Protein AF-A0A550GIZ0-F1 (afdb_monomer_lite)

pLDDT: mean 80.46, std 12.13, range [50.31, 92.88]

Foldseek 3Di:
DDPVVVVPPDQQDQAPDAPEEDEDEAAPPDPDCPVVSVVCSVRRVVRHHYHYPYYNDDPD

Secondary structure (DSSP, 8-state):
--GGGTSS-PPPPPPSS-S-EEEEEEETT----HHHHHHHHHHHHTT-EEEEEEEEE---

Radius of gyration: 13.89 Å; chains: 1; bounding box: 32×15×41 Å

Structure (mmCIF, N/CA/C/O backbone):
data_AF-A0A550GIZ0-F1
#
_entry.id   AF-A0A550GIZ0-F1
#
loop_
_atom_site.group_PDB
_atom_site.id
_atom_site.type_symbol
_atom_site.label_atom_id
_atom_site.label_alt_id
_atom_site.label_comp_id
_atom_site.label_asym_id
_atom_site.label_entity_id
_atom_site.label_seq_id
_atom_site.pdbx_PDB_ins_code
_atom_site.Cartn_x
_atom_site.Cartn_y
_atom_site.Cartn_z
_atom_site.occupancy
_atom_site.B_iso_or_equiv
_atom_site.auth_seq_id
_atom_site.auth_comp_id
_atom_site.auth_asym_id
_atom_site.auth_atom_id
_atom_site.pdbx_PDB_model_num
ATOM 1 N N . MET A 1 1 ? 20.500 0.860 25.934 1.00 50.31 1 MET A N 1
ATOM 2 C CA . MET A 1 1 ? 19.164 0.760 25.300 1.00 50.31 1 MET A CA 1
ATOM 3 C C . MET A 1 1 ? 18.872 2.082 24.607 1.00 50.31 1 MET A C 1
ATOM 5 O O . MET A 1 1 ? 18.504 3.043 25.261 1.00 50.31 1 MET A O 1
ATOM 9 N N . SER A 1 2 ? 19.203 2.157 23.317 1.00 57.72 2 SER A N 1
ATOM 10 C CA . SER A 1 2 ? 19.325 3.409 22.560 1.00 57.72 2 SER A CA 1
ATOM 11 C C . SER A 1 2 ? 17.966 4.053 22.259 1.00 57.72 2 SER A C 1
ATOM 13 O O . SER A 1 2 ? 17.096 3.398 21.686 1.00 57.72 2 SER A O 1
ATOM 15 N N . TRP A 1 3 ? 17.817 5.336 22.595 1.00 52.47 3 TRP A N 1
ATOM 16 C CA . TRP A 1 3 ? 16.713 6.234 22.221 1.00 52.47 3 TRP A CA 1
ATOM 17 C C . TRP A 1 3 ? 16.328 6.171 20.728 1.00 52.47 3 TRP A C 1
ATOM 19 O O . TRP A 1 3 ? 15.151 6.269 20.387 1.00 52.47 3 TRP A O 1
ATOM 29 N N . LEU A 1 4 ? 17.292 5.873 19.845 1.00 58.16 4 LEU A N 1
ATOM 30 C CA . LEU A 1 4 ? 17.071 5.650 18.409 1.00 58.16 4 LEU A CA 1
ATOM 31 C C . LEU A 1 4 ? 16.066 4.521 18.128 1.00 58.16 4 LEU A C 1
ATOM 33 O O . LEU A 1 4 ? 15.348 4.554 17.134 1.00 58.16 4 LEU A O 1
ATOM 37 N N . LYS A 1 5 ? 15.970 3.525 19.019 1.00 53.97 5 LYS A N 1
ATOM 38 C CA . LYS A 1 5 ? 15.017 2.413 18.889 1.00 53.97 5 LYS A CA 1
ATOM 39 C C . LYS A 1 5 ? 13.583 2.830 19.246 1.00 53.97 5 LYS A C 1
ATOM 41 O O . LYS A 1 5 ? 12.653 2.191 18.771 1.00 53.97 5 LYS A O 1
ATOM 46 N N . ALA A 1 6 ? 13.409 3.894 20.036 1.00 56.75 6 ALA A N 1
ATOM 47 C CA . ALA A 1 6 ? 12.104 4.478 20.361 1.00 56.75 6 ALA A CA 1
ATOM 48 C C . ALA A 1 6 ? 11.602 5.445 19.273 1.00 56.75 6 ALA A C 1
ATOM 50 O O . ALA A 1 6 ? 10.396 5.601 19.115 1.00 56.75 6 ALA A O 1
ATOM 51 N N . MET A 1 7 ? 12.518 6.039 18.496 1.00 55.44 7 MET A N 1
ATOM 52 C CA . MET A 1 7 ? 12.197 6.854 17.314 1.00 55.44 7 MET A CA 1
ATOM 53 C C . MET A 1 7 ? 12.006 6.034 16.034 1.00 55.44 7 MET A C 1
ATOM 55 O O . MET A 1 7 ? 11.598 6.589 15.018 1.00 55.44 7 MET A O 1
ATOM 59 N N . ARG A 1 8 ? 12.273 4.719 16.058 1.00 59.38 8 ARG A N 1
ATOM 60 C CA . ARG A 1 8 ? 11.808 3.820 14.998 1.00 59.38 8 ARG A CA 1
ATOM 61 C C . ARG A 1 8 ? 10.290 3.816 15.066 1.00 59.38 8 ARG A C 1
ATOM 63 O O . ARG A 1 8 ? 9.703 3.181 15.940 1.00 59.38 8 ARG A O 1
ATOM 70 N N . GLU A 1 9 ? 9.694 4.602 14.183 1.00 61.84 9 GLU A N 1
ATOM 71 C CA . GLU A 1 9 ? 8.261 4.759 14.024 1.00 61.84 9 GLU A CA 1
ATOM 72 C C . GLU A 1 9 ? 7.635 3.370 13.970 1.00 61.84 9 GLU A C 1
ATOM 74 O O . GLU A 1 9 ? 7.835 2.616 13.017 1.00 61.84 9 GLU A O 1
ATOM 79 N N . LYS A 1 10 ? 6.957 2.993 15.059 1.00 66.12 10 LYS A N 1
ATOM 80 C CA . LYS A 1 10 ? 6.216 1.737 15.117 1.00 66.12 10 LYS A CA 1
ATOM 81 C C . LYS A 1 10 ? 5.255 1.756 13.935 1.00 66.12 10 LYS A C 1
ATOM 83 O O . LYS A 1 10 ? 4.599 2.779 13.720 1.00 66.12 10 LYS A O 1
ATOM 88 N N . GLU A 1 11 ? 5.210 0.675 13.155 1.00 64.31 11 GLU A N 1
ATOM 89 C CA . GLU A 1 11 ? 4.223 0.594 12.083 1.00 64.31 11 GLU A CA 1
ATOM 90 C C . GLU A 1 11 ? 2.842 0.878 12.690 1.00 64.31 11 GLU A C 1
ATOM 92 O O . GLU A 1 11 ? 2.506 0.275 13.716 1.00 64.31 11 GLU A O 1
ATOM 97 N N . PRO A 1 12 ? 2.079 1.839 12.135 1.00 70.88 12 PRO A N 1
ATOM 98 C CA . PRO A 1 12 ? 0.747 2.116 12.636 1.00 70.88 12 PRO A CA 1
ATOM 99 C C . PRO A 1 12 ? -0.073 0.830 12.573 1.00 70.88 12 PRO A C 1
ATOM 101 O O . PRO A 1 12 ? -0.026 0.106 11.573 1.00 70.88 12 PRO A O 1
ATOM 104 N N . LEU A 1 13 ? -0.762 0.542 13.678 1.00 76.00 13 LEU A N 1
ATOM 105 C CA . LEU A 1 13 ? -1.646 -0.610 13.790 1.00 76.00 13 LEU A CA 1
ATOM 106 C C . LEU A 1 13 ? -2.739 -0.508 12.727 1.00 76.00 13 LEU A C 1
ATOM 108 O O . LEU A 1 13 ? -3.146 0.594 12.350 1.00 76.00 13 LEU A O 1
ATOM 112 N N . ASP A 1 14 ? -3.200 -1.658 12.252 1.00 76.38 14 ASP A N 1
ATOM 113 C CA . ASP A 1 14 ? -4.269 -1.683 11.266 1.00 76.38 14 ASP A CA 1
ATOM 114 C C . ASP A 1 14 ? -5.567 -1.119 11.877 1.00 76.38 14 ASP A C 1
ATOM 116 O O . ASP A 1 14 ? -5.867 -1.380 13.049 1.00 76.38 14 ASP A O 1
ATOM 120 N N . PRO A 1 15 ? -6.322 -0.302 11.124 1.00 79.94 15 PRO A N 1
ATOM 121 C CA . PRO A 1 15 ? -7.537 0.326 11.629 1.00 79.94 15 PRO A CA 1
ATOM 122 C C . PRO A 1 15 ? -8.619 -0.725 11.903 1.00 79.94 15 PRO A C 1
ATOM 124 O O . PRO A 1 15 ? -8.900 -1.573 11.061 1.00 79.94 15 PRO A O 1
ATOM 127 N N . ALA A 1 16 ? -9.268 -0.639 13.069 1.00 80.19 16 ALA A N 1
ATOM 128 C CA . ALA A 1 16 ? -10.327 -1.575 13.460 1.00 80.19 16 ALA A CA 1
ATOM 129 C C . ALA A 1 16 ? -11.585 -1.460 12.576 1.00 80.19 16 ALA A C 1
ATOM 131 O O . ALA A 1 16 ? -12.236 -2.463 12.306 1.00 80.19 16 ALA A O 1
ATOM 132 N N . ASN A 1 17 ? -11.900 -0.246 12.112 1.00 85.25 17 ASN A N 1
ATOM 133 C CA . ASN A 1 17 ? -13.001 0.050 11.194 1.00 85.25 17 ASN A CA 1
ATOM 134 C C . ASN A 1 17 ? -12.463 0.898 10.030 1.00 85.25 17 ASN A C 1
ATOM 136 O O . ASN A 1 17 ? -12.457 2.127 10.128 1.00 85.25 17 ASN A O 1
ATOM 140 N N . PRO A 1 18 ? -11.939 0.275 8.963 1.00 87.19 18 PRO A N 1
ATOM 141 C CA . PRO A 1 18 ? -11.327 1.010 7.867 1.00 87.19 18 PRO A CA 1
ATOM 142 C C . PRO A 1 18 ? -12.356 1.809 7.058 1.00 87.19 18 PRO A C 1
ATOM 144 O O . PRO A 1 18 ? -13.433 1.308 6.744 1.00 87.19 18 PRO A O 1
ATOM 147 N N . ILE A 1 19 ? -11.982 3.023 6.643 1.00 90.69 19 ILE A N 1
ATOM 148 C CA . ILE A 1 19 ? -12.774 3.872 5.728 1.00 90.69 19 ILE A CA 1
ATOM 149 C C . ILE A 1 19 ? -12.914 3.201 4.351 1.00 90.69 19 ILE A C 1
ATOM 151 O O . ILE A 1 19 ? -13.919 3.353 3.663 1.00 90.69 19 ILE A O 1
ATOM 155 N N . GLY A 1 20 ? -11.896 2.437 3.956 1.00 91.12 20 GLY A N 1
ATOM 156 C CA . GLY A 1 20 ? -11.852 1.672 2.719 1.00 91.12 20 GLY A CA 1
ATOM 157 C C . GLY A 1 20 ? -10.582 0.831 2.638 1.00 91.12 20 GLY A C 1
ATOM 158 O O . GLY A 1 20 ? -9.717 0.914 3.514 1.00 91.12 20 GLY A O 1
ATOM 159 N N . THR A 1 21 ? -10.469 0.025 1.582 1.00 92.88 21 THR A N 1
ATOM 160 C CA . THR A 1 21 ? -9.268 -0.777 1.304 1.00 92.88 21 THR A CA 1
ATOM 161 C C . THR A 1 21 ? -8.532 -0.210 0.099 1.00 92.88 21 THR A C 1
ATOM 163 O O . THR A 1 21 ? -9.121 -0.040 -0.965 1.00 92.88 21 THR A O 1
ATOM 166 N N . VAL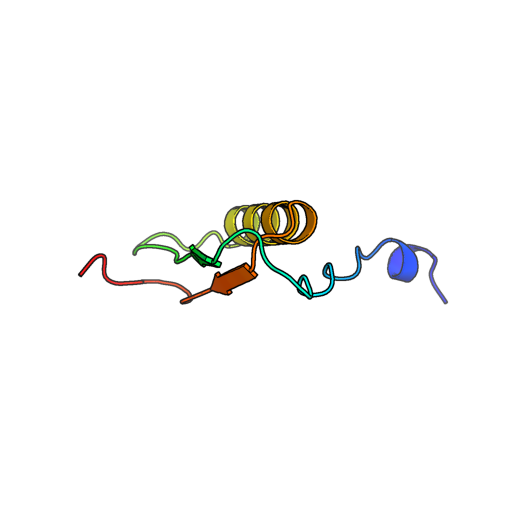 A 1 22 ? -7.240 0.061 0.268 1.00 92.19 22 VAL A N 1
ATOM 167 C CA . VAL A 1 22 ? -6.338 0.491 -0.800 1.00 92.19 22 VAL A CA 1
ATOM 168 C C . VAL A 1 22 ? -5.361 -0.640 -1.093 1.00 92.19 22 VAL A C 1
ATOM 170 O O . VAL A 1 22 ? -4.621 -1.079 -0.212 1.00 92.19 22 VAL A O 1
ATOM 173 N N . VAL A 1 23 ? -5.354 -1.103 -2.340 1.00 90.50 23 VAL A N 1
ATOM 174 C CA . VAL A 1 23 ? -4.391 -2.090 -2.834 1.00 90.50 23 VAL A CA 1
ATOM 175 C C . VAL A 1 23 ? -3.260 -1.340 -3.529 1.00 90.50 23 VAL A C 1
ATOM 177 O O . VAL A 1 23 ? -3.518 -0.509 -4.396 1.00 90.50 23 VAL A O 1
ATOM 180 N N . ILE A 1 24 ? -2.015 -1.597 -3.131 1.00 90.00 24 ILE A N 1
ATOM 181 C CA . ILE A 1 24 ? -0.830 -0.934 -3.679 1.00 90.00 24 ILE A CA 1
ATOM 182 C C . ILE A 1 24 ? 0.133 -1.993 -4.197 1.00 90.00 24 ILE A C 1
ATOM 184 O O . ILE A 1 24 ? 0.446 -2.955 -3.503 1.00 90.00 24 ILE A O 1
ATOM 188 N N . GLY A 1 25 ? 0.634 -1.789 -5.408 1.00 89.06 25 GLY A N 1
ATOM 189 C CA . GLY A 1 25 ? 1.664 -2.610 -6.024 1.00 89.06 25 GLY A CA 1
ATOM 190 C C . GLY A 1 25 ? 2.657 -1.745 -6.774 1.00 89.06 25 GLY A C 1
ATOM 191 O O . GLY A 1 25 ? 2.319 -0.640 -7.197 1.00 89.06 25 GLY A O 1
ATOM 192 N N . SER A 1 26 ? 3.876 -2.246 -6.941 1.00 88.75 26 SER A N 1
ATOM 193 C CA . SER A 1 26 ? 4.858 -1.617 -7.827 1.00 88.75 26 SER A CA 1
ATOM 194 C C . SER A 1 26 ? 4.812 -2.310 -9.186 1.00 88.75 26 SER A C 1
ATOM 196 O O . SER A 1 26 ? 5.011 -3.527 -9.265 1.00 88.75 26 SER A O 1
ATOM 198 N N . LEU A 1 27 ? 4.548 -1.548 -10.249 1.00 86.12 27 LEU A N 1
ATOM 199 C CA . LEU A 1 27 ? 4.590 -2.044 -11.626 1.00 86.12 27 LEU A CA 1
ATOM 200 C C . LEU A 1 27 ? 6.039 -2.299 -12.053 1.00 86.12 27 LEU A C 1
ATOM 202 O O . LEU A 1 27 ? 6.958 -1.615 -11.610 1.00 86.12 27 LEU A O 1
ATOM 206 N N . HIS A 1 28 ? 6.258 -3.267 -12.939 1.00 80.00 28 HIS A N 1
ATOM 207 C CA . HIS A 1 28 ? 7.571 -3.450 -13.561 1.00 80.00 28 HIS A CA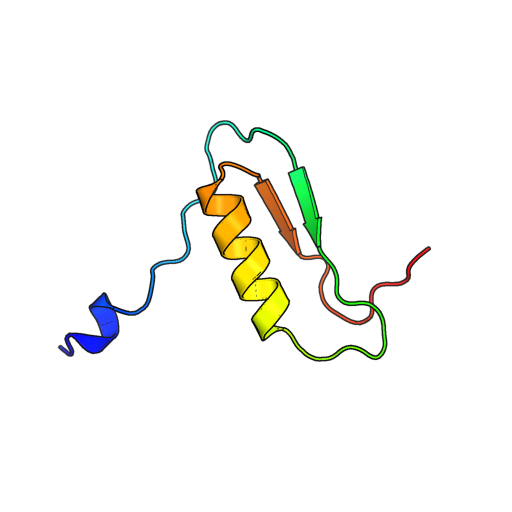 1
ATOM 208 C C . HIS A 1 28 ? 7.905 -2.248 -14.475 1.00 80.00 28 HIS A C 1
ATOM 210 O O . HIS A 1 28 ? 7.009 -1.800 -15.193 1.00 80.00 28 HIS A O 1
ATOM 216 N N . PRO A 1 29 ? 9.151 -1.724 -14.507 1.00 82.31 29 PRO A N 1
ATOM 217 C CA . PRO A 1 29 ? 10.378 -2.177 -13.836 1.00 82.31 29 PRO A CA 1
ATOM 218 C C . PRO A 1 29 ? 10.689 -1.460 -12.507 1.00 82.31 29 PRO A C 1
ATOM 220 O O . PRO A 1 29 ? 11.843 -1.452 -12.080 1.00 82.31 29 PRO A O 1
ATOM 223 N N . ASP A 1 30 ? 9.708 -0.829 -11.857 1.00 79.12 30 ASP A N 1
ATOM 224 C CA . ASP A 1 30 ? 9.950 -0.037 -10.649 1.00 79.12 30 ASP A CA 1
ATOM 225 C C . ASP A 1 30 ? 10.398 -0.918 -9.467 1.00 79.12 30 ASP A C 1
ATOM 227 O O . ASP A 1 30 ? 9.742 -1.890 -9.077 1.00 79.12 30 ASP A O 1
ATOM 231 N N . MET A 1 31 ? 11.552 -0.563 -8.899 1.00 77.81 31 MET A N 1
ATOM 232 C CA . MET A 1 31 ? 12.190 -1.251 -7.775 1.00 77.81 31 MET A CA 1
ATOM 233 C C . MET A 1 31 ? 12.199 -0.408 -6.491 1.00 77.81 31 MET A C 1
ATOM 235 O O . MET A 1 31 ? 12.689 -0.880 -5.461 1.00 77.81 31 MET A O 1
ATOM 239 N N . MET A 1 32 ? 11.710 0.838 -6.530 1.00 83.81 32 MET A N 1
ATOM 240 C CA . MET A 1 32 ? 11.716 1.733 -5.373 1.00 83.81 32 MET A CA 1
ATOM 241 C C . MET A 1 32 ? 10.556 1.428 -4.419 1.00 83.81 32 MET A C 1
ATOM 243 O O . MET A 1 32 ? 9.401 1.740 -4.687 1.00 83.81 32 MET A O 1
ATOM 247 N N . ASP A 1 33 ? 10.876 0.913 -3.230 1.00 82.75 33 ASP A N 1
ATOM 248 C CA . ASP A 1 33 ? 9.860 0.636 -2.203 1.00 82.75 33 ASP A CA 1
ATOM 249 C C . ASP A 1 33 ? 9.647 1.792 -1.218 1.00 82.75 33 ASP A C 1
ATOM 251 O O . ASP A 1 33 ? 8.616 1.852 -0.548 1.00 82.75 33 ASP A O 1
ATOM 255 N N . THR A 1 34 ? 10.597 2.727 -1.099 1.00 86.94 34 THR A N 1
ATOM 256 C CA . THR A 1 34 ? 10.555 3.783 -0.071 1.00 86.94 34 THR A CA 1
ATOM 257 C C . THR A 1 34 ? 9.275 4.612 -0.153 1.00 86.94 34 THR A C 1
ATOM 259 O O . THR A 1 34 ? 8.607 4.823 0.859 1.00 86.94 34 THR A O 1
ATOM 262 N N . ALA A 1 35 ? 8.891 5.031 -1.361 1.00 86.44 35 ALA A N 1
ATOM 263 C CA . ALA A 1 35 ? 7.659 5.783 -1.579 1.00 86.44 35 ALA A CA 1
ATOM 264 C C . ALA A 1 35 ? 6.420 4.951 -1.213 1.00 86.44 35 ALA A C 1
ATOM 266 O O . ALA A 1 35 ? 5.539 5.434 -0.502 1.00 86.44 35 ALA A O 1
ATOM 267 N N . LYS A 1 36 ? 6.389 3.672 -1.610 1.00 88.56 36 LYS A N 1
ATOM 268 C CA . LYS A 1 36 ? 5.302 2.742 -1.281 1.00 88.56 36 LYS A CA 1
ATOM 269 C C . LYS A 1 36 ? 5.134 2.570 0.231 1.00 88.56 36 LYS A C 1
ATOM 271 O O . LYS A 1 36 ? 4.014 2.640 0.737 1.00 88.56 36 LYS A O 1
ATOM 276 N N . HIS A 1 37 ? 6.233 2.433 0.972 1.00 87.88 37 HIS A N 1
ATOM 277 C CA . HIS A 1 37 ? 6.202 2.354 2.434 1.00 87.88 37 HIS A CA 1
ATOM 278 C C . HIS A 1 37 ? 5.669 3.638 3.082 1.00 87.88 37 HIS A C 1
ATOM 280 O O . HIS A 1 37 ? 4.852 3.560 4.003 1.00 87.88 37 HIS A O 1
ATOM 286 N N . MET A 1 38 ? 6.083 4.811 2.590 1.00 89.06 38 MET A N 1
ATOM 287 C CA . MET A 1 38 ? 5.570 6.095 3.078 1.00 89.06 38 MET A CA 1
ATOM 288 C C . MET A 1 38 ? 4.065 6.233 2.829 1.00 89.06 38 MET A C 1
ATOM 290 O O . MET A 1 38 ? 3.326 6.600 3.741 1.00 89.06 38 MET A O 1
ATOM 294 N N . VAL A 1 39 ? 3.593 5.875 1.631 1.00 90.12 39 VAL A N 1
ATOM 295 C CA . VAL A 1 39 ? 2.168 5.923 1.270 1.00 90.12 39 VAL A CA 1
ATOM 296 C C . VAL A 1 39 ? 1.350 4.958 2.127 1.00 90.12 39 VAL A C 1
ATOM 298 O O . VAL A 1 39 ? 0.360 5.374 2.728 1.00 90.12 39 VAL A O 1
ATOM 301 N N . ARG A 1 40 ? 1.789 3.699 2.264 1.00 90.75 40 ARG A N 1
ATOM 302 C CA . ARG A 1 40 ? 1.136 2.701 3.128 1.00 90.75 40 ARG A CA 1
ATOM 303 C C . ARG A 1 40 ? 0.971 3.228 4.550 1.00 90.75 40 ARG A C 1
ATOM 305 O O . ARG A 1 40 ? -0.105 3.121 5.132 1.00 90.75 40 ARG A O 1
ATOM 312 N N . ARG A 1 41 ? 2.025 3.819 5.111 1.00 88.81 41 ARG A N 1
ATOM 313 C CA . ARG A 1 41 ? 1.993 4.361 6.470 1.00 88.81 41 ARG A CA 1
ATOM 314 C C . ARG A 1 41 ? 0.999 5.513 6.611 1.00 88.81 41 ARG A C 1
ATOM 316 O O . ARG A 1 41 ? 0.207 5.505 7.551 1.00 88.81 41 ARG A O 1
ATOM 323 N N 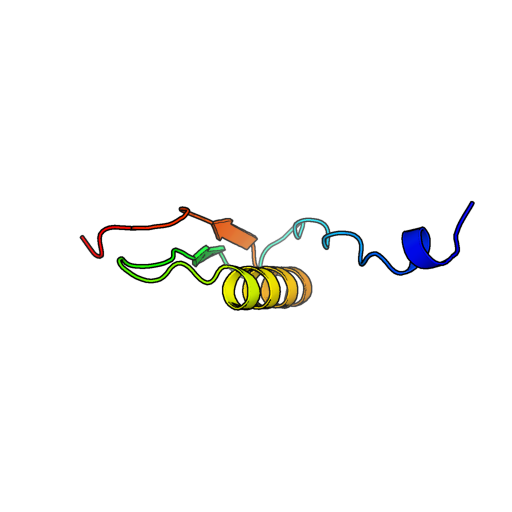. SER A 1 42 ? 1.020 6.468 5.686 1.00 89.56 42 SER A N 1
ATOM 324 C CA . SER A 1 42 ? 0.091 7.603 5.686 1.00 89.56 42 SER A CA 1
ATOM 325 C C . SER A 1 42 ? -1.366 7.157 5.558 1.00 89.56 42 SER A C 1
ATOM 327 O O . SER A 1 42 ? -2.231 7.681 6.252 1.00 89.56 42 SER A O 1
ATOM 329 N N . LEU A 1 43 ? -1.639 6.143 4.735 1.00 91.06 43 LEU A N 1
ATOM 330 C CA . LEU A 1 43 ? -2.981 5.585 4.566 1.00 91.06 43 LEU A CA 1
ATOM 331 C C . LEU A 1 43 ? -3.491 4.884 5.828 1.00 91.06 43 LEU A C 1
ATOM 333 O O . LEU A 1 43 ? -4.632 5.115 6.223 1.00 91.06 43 LEU A O 1
ATOM 337 N N . LYS A 1 44 ? -2.646 4.102 6.512 1.00 89.06 44 LYS A N 1
ATOM 338 C CA . LYS A 1 44 ? -3.008 3.513 7.813 1.00 89.06 44 LYS A CA 1
ATOM 339 C C . LYS A 1 44 ? -3.332 4.588 8.855 1.00 89.06 44 LYS A C 1
ATOM 341 O O . LYS A 1 44 ? -4.315 4.464 9.580 1.00 89.06 44 LYS A O 1
ATOM 346 N N . LEU A 1 45 ? -2.549 5.673 8.903 1.00 89.06 45 LEU A N 1
ATOM 347 C CA . LEU A 1 45 ? -2.839 6.822 9.77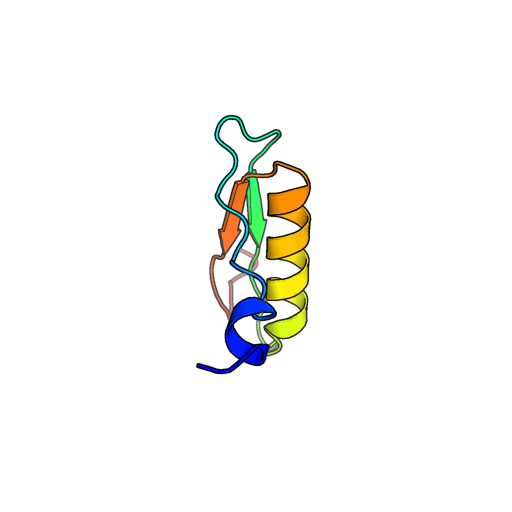4 1.00 89.06 45 LEU A CA 1
ATOM 348 C C . LEU A 1 45 ? -4.176 7.486 9.418 1.00 89.06 45 LEU A C 1
ATOM 350 O O . LEU A 1 45 ? -4.936 7.846 10.313 1.00 89.06 45 LEU A O 1
ATOM 354 N N . ALA A 1 46 ? -4.494 7.570 8.128 1.00 89.69 46 ALA A N 1
ATOM 355 C CA . ALA A 1 46 ? -5.772 8.051 7.614 1.00 89.69 46 ALA A CA 1
ATOM 356 C C . ALA A 1 46 ? -6.928 7.035 7.746 1.00 89.69 46 ALA A C 1
ATOM 358 O O . ALA A 1 46 ? -7.981 7.250 7.158 1.00 89.69 46 ALA A O 1
ATOM 359 N N . GLN A 1 47 ? -6.760 5.950 8.517 1.00 90.62 47 GLN A N 1
ATOM 360 C CA . GLN A 1 47 ? -7.770 4.908 8.758 1.00 90.62 47 GLN A CA 1
ATOM 361 C C . GLN A 1 47 ? -8.170 4.095 7.512 1.00 90.62 47 GLN A C 1
ATOM 363 O O . GLN A 1 47 ? -9.254 3.514 7.468 1.00 90.62 47 GLN A O 1
ATOM 368 N N . PHE A 1 48 ? -7.302 3.995 6.505 1.00 92.75 48 PHE A N 1
ATOM 369 C CA . PHE A 1 48 ? -7.479 3.045 5.406 1.00 92.75 48 PHE A CA 1
ATOM 370 C C . PHE A 1 48 ? -6.831 1.700 5.732 1.00 92.75 48 PHE A C 1
ATOM 372 O O . PHE A 1 48 ? -5.720 1.633 6.264 1.00 92.75 48 PHE A O 1
ATOM 379 N N . ASN A 1 49 ? -7.500 0.618 5.342 1.00 90.75 49 ASN A N 1
ATOM 380 C CA . ASN A 1 49 ? -6.861 -0.685 5.242 1.00 90.75 49 ASN A CA 1
ATOM 381 C C . ASN A 1 49 ? -5.957 -0.692 4.001 1.00 90.75 49 ASN A C 1
ATOM 383 O O . ASN A 1 49 ? -6.352 -0.202 2.944 1.00 90.75 49 ASN A O 1
ATOM 387 N N . THR A 1 50 ? -4.744 -1.229 4.114 1.00 89.94 50 THR A N 1
ATOM 388 C CA . THR A 1 50 ? -3.763 -1.217 3.017 1.00 89.94 50 THR A CA 1
ATOM 389 C C . THR A 1 50 ? -3.252 -2.619 2.738 1.00 89.94 50 THR A C 1
ATOM 391 O O . THR A 1 50 ? -2.793 -3.304 3.649 1.00 89.94 50 THR A O 1
ATOM 394 N N . PHE A 1 51 ? -3.302 -3.036 1.473 1.00 89.44 51 PHE A N 1
ATOM 395 C CA . PHE A 1 51 ? -2.810 -4.335 1.024 1.00 89.44 51 PHE A CA 1
ATOM 396 C C . PHE A 1 51 ? -1.694 -4.138 -0.004 1.00 89.44 51 PHE A C 1
ATOM 398 O O . PHE A 1 51 ? -1.903 -3.481 -1.021 1.00 89.44 51 PHE A O 1
ATOM 405 N N . ASP A 1 52 ? -0.504 -4.668 0.275 1.00 88.56 52 ASP A N 1
ATOM 406 C CA . ASP A 1 52 ? 0.647 -4.579 -0.630 1.00 88.56 52 ASP A CA 1
ATOM 407 C C . ASP A 1 52 ? 0.755 -5.873 -1.442 1.00 88.56 52 ASP A C 1
ATOM 409 O O . ASP A 1 52 ? 0.996 -6.939 -0.877 1.00 88.56 52 ASP A O 1
ATOM 413 N N . VAL A 1 53 ? 0.570 -5.777 -2.759 1.00 88.75 53 VAL A N 1
ATOM 414 C CA . VAL A 1 53 ? 0.665 -6.913 -3.697 1.00 88.75 53 VAL A CA 1
ATOM 415 C C . VAL A 1 53 ? 2.096 -7.159 -4.198 1.00 88.75 53 VAL A C 1
ATOM 417 O O . VAL A 1 53 ? 2.330 -8.069 -4.987 1.00 88.75 53 VAL A O 1
ATOM 420 N N . GLY A 1 54 ? 3.080 -6.394 -3.716 1.00 85.25 54 GLY A N 1
ATOM 421 C CA . GLY A 1 54 ? 4.499 -6.622 -3.975 1.00 85.25 54 GLY A CA 1
ATOM 422 C C . GLY A 1 54 ? 5.058 -5.807 -5.141 1.00 85.25 54 GLY A C 1
ATOM 423 O O . GLY A 1 54 ? 4.674 -4.656 -5.371 1.00 85.25 54 GLY A O 1
ATOM 424 N N . ARG A 1 55 ? 6.058 -6.377 -5.820 1.00 84.12 55 ARG A N 1
ATOM 425 C CA . ARG A 1 55 ? 6.775 -5.761 -6.947 1.00 84.12 55 ARG A CA 1
ATOM 426 C C . ARG A 1 55 ? 6.490 -6.513 -8.242 1.00 84.12 55 ARG A C 1
ATOM 428 O O . ARG A 1 55 ? 6.185 -7.699 -8.201 1.00 84.12 55 ARG A O 1
ATOM 435 N N . SER A 1 56 ? 6.708 -5.840 -9.374 1.00 80.94 56 SER A N 1
ATOM 436 C CA . SER A 1 56 ? 6.477 -6.387 -10.721 1.00 80.94 56 SER A CA 1
ATOM 437 C C . SER A 1 56 ? 5.047 -6.893 -10.910 1.00 80.94 56 SER A C 1
ATOM 439 O O . SER A 1 56 ? 4.815 -7.946 -11.495 1.00 80.94 56 SER A O 1
ATOM 441 N N . VAL A 1 57 ? 4.091 -6.135 -10.378 1.00 80.06 57 VAL A N 1
ATOM 442 C CA . VAL A 1 57 ? 2.669 -6.442 -10.509 1.00 80.06 57 VAL A CA 1
ATOM 443 C C . VAL A 1 57 ? 2.256 -6.210 -11.959 1.00 80.06 57 VAL A C 1
ATOM 445 O O . VAL A 1 57 ? 2.571 -5.165 -12.534 1.00 80.06 57 VAL A O 1
ATOM 448 N N . SER A 1 58 ? 1.590 -7.205 -12.545 1.00 78.31 58 SER A N 1
ATOM 449 C CA . SER A 1 58 ? 0.937 -7.067 -13.844 1.00 78.31 58 SER A CA 1
ATOM 450 C C . SER A 1 58 ? -0.197 -6.046 -13.718 1.00 78.31 58 SER A C 1
ATOM 452 O O . SER A 1 58 ? -0.959 -6.119 -12.754 1.00 78.31 58 SER A O 1
ATOM 454 N N . PRO A 1 59 ? -0.323 -5.081 -14.641 1.00 73.62 59 PRO A N 1
ATOM 455 C CA . PRO A 1 59 ? -1.478 -4.186 -14.668 1.00 73.62 59 PRO A CA 1
ATOM 456 C C . PRO A 1 59 ? -2.792 -4.913 -15.019 1.00 73.62 59 PRO A C 1
ATOM 458 O O . PRO A 1 59 ? -3.857 -4.326 -14.839 1.00 73.62 59 PRO A O 1
ATOM 461 N N . GLU A 1 60 ? -2.699 -6.158 -15.503 1.00 68.06 60 GLU A N 1
ATOM 462 C CA . GLU A 1 60 ? -3.798 -7.071 -15.853 1.00 68.06 60 GLU A CA 1
ATOM 463 C C . GLU A 1 60 ? -3.936 -8.218 -14.847 1.00 68.06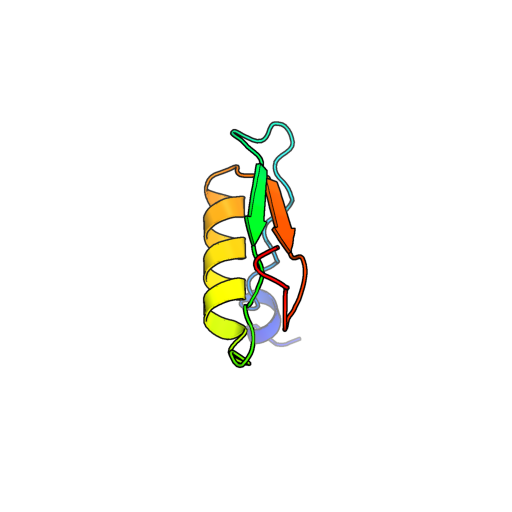 60 GLU A C 1
ATOM 465 O O . GLU A 1 60 ? -2.877 -8.801 -14.492 1.00 68.06 60 GL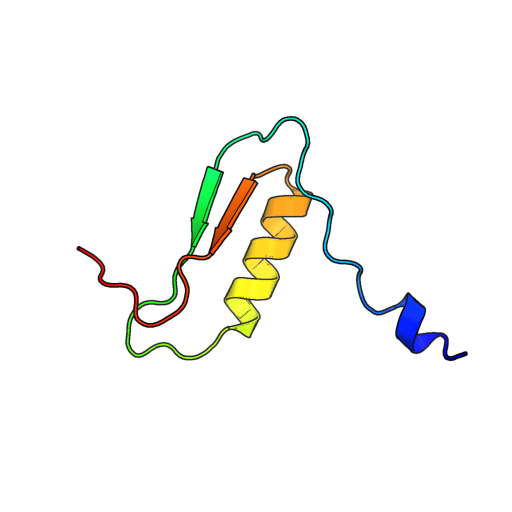U A O 1
#

Sequence (60 aa):
MSWLKAMREKEPLDPANPIGTVVIGSLHPDMMDTAKHMVRRSLKLAQFNTFDVGRSVSPE